Protein AF-A0A0Q8SSG9-F1 (afdb_monomer)

Nearest PDB structures (foldseek):
  4jhn-assembly4_D  TM=9.658E-01  e=1.147E-07  Homo sapiens
  4jhn-assembly2_B  TM=9.611E-01  e=9.663E-08  Homo sapiens
  4jhp-assembly1_C  TM=9.212E-01  e=7.686E-08  Homo sapiens
  4jhn-assembly3_C  TM=9.406E-01  e=1.287E-07  Homo sapiens
  4d4q-assembly2_B  TM=7.889E-01  e=2.524E-06  Saccharomyces cerevisiae

pLDDT: mean 83.19, std 12.91, range [42.53, 94.19]

Structure (mmCIF, N/CA/C/O backbone):
data_AF-A0A0Q8SSG9-F1
#
_entry.id   AF-A0A0Q8SSG9-F1
#
loop_
_atom_site.group_PDB
_atom_site.id
_atom_site.type_symbol
_atom_site.label_atom_id
_atom_site.label_alt_id
_atom_site.label_comp_id
_atom_site.label_asym_id
_atom_site.label_entity_id
_atom_site.label_seq_id
_atom_site.pdbx_PDB_ins_code
_atom_site.Cartn_x
_atom_site.Cartn_y
_atom_site.Cartn_z
_atom_site.occupancy
_atom_site.B_iso_or_equiv
_atom_site.auth_seq_id
_atom_site.auth_comp_id
_atom_site.auth_asym_id
_atom_site.auth_atom_id
_atom_site.pdbx_PDB_model_num
ATOM 1 N N . MET A 1 1 ? 4.510 -22.387 7.461 1.00 45.62 1 MET A N 1
ATOM 2 C CA . MET A 1 1 ? 4.507 -21.679 6.162 1.00 45.62 1 MET A CA 1
ATOM 3 C C . MET A 1 1 ? 3.621 -20.449 6.305 1.00 45.62 1 MET A C 1
ATOM 5 O O . MET A 1 1 ? 2.540 -20.605 6.862 1.00 45.62 1 MET A O 1
ATOM 9 N N . PRO A 1 2 ? 4.036 -19.237 5.901 1.00 49.56 2 PRO A N 1
ATOM 10 C CA . PRO A 1 2 ? 3.125 -18.098 5.891 1.00 49.56 2 PRO A CA 1
ATOM 11 C C . PRO A 1 2 ? 2.071 -18.322 4.802 1.00 49.56 2 PRO A C 1
ATOM 13 O O . PRO A 1 2 ? 2.394 -18.361 3.618 1.00 49.56 2 PRO A O 1
ATOM 16 N N . HIS A 1 3 ? 0.817 -18.515 5.200 1.00 59.28 3 HIS A N 1
ATOM 17 C CA . HIS A 1 3 ? -0.295 -18.622 4.262 1.00 59.28 3 HIS A CA 1
ATOM 18 C C . HIS A 1 3 ? -0.792 -17.211 3.929 1.00 59.28 3 HIS A C 1
ATOM 20 O O . HIS A 1 3 ? -1.174 -16.449 4.823 1.00 59.28 3 HIS A O 1
ATOM 26 N N . ALA A 1 4 ? -0.745 -16.847 2.645 1.00 60.25 4 ALA A N 1
ATOM 27 C CA . ALA A 1 4 ? -1.424 -15.658 2.150 1.00 60.25 4 ALA A CA 1
ATOM 28 C C . ALA A 1 4 ? -2.935 -15.900 2.226 1.00 60.25 4 ALA A C 1
ATOM 30 O O . ALA A 1 4 ? -3.435 -16.895 1.707 1.00 60.25 4 ALA A O 1
ATOM 31 N N . GLN A 1 5 ? -3.636 -15.006 2.907 1.00 79.44 5 GLN A N 1
ATOM 32 C CA . GLN A 1 5 ? -5.081 -15.036 3.074 1.00 79.44 5 GLN A CA 1
ATOM 33 C C . GLN A 1 5 ? -5.785 -14.307 1.926 1.00 79.44 5 GLN A C 1
ATOM 35 O O . GLN A 1 5 ? -6.829 -14.759 1.465 1.00 79.44 5 GLN A O 1
ATOM 40 N N . THR A 1 6 ? -5.182 -13.222 1.427 1.00 83.44 6 THR A N 1
ATOM 41 C CA . THR A 1 6 ? -5.749 -12.402 0.348 1.00 83.44 6 THR A CA 1
ATOM 42 C C . THR A 1 6 ? -4.652 -11.957 -0.611 1.00 83.44 6 THR A C 1
ATOM 44 O O . THR A 1 6 ? -3.578 -11.540 -0.177 1.00 83.44 6 THR A O 1
ATOM 47 N N . LEU A 1 7 ? -4.928 -12.011 -1.914 1.00 84.88 7 LEU A N 1
ATOM 48 C CA . LEU A 1 7 ? -4.046 -11.520 -2.974 1.00 84.88 7 LEU A CA 1
ATOM 49 C C . LEU A 1 7 ? -4.716 -10.357 -3.710 1.00 84.88 7 LEU A C 1
ATOM 51 O O . LEU A 1 7 ? -5.914 -10.401 -3.978 1.00 84.88 7 LEU A O 1
ATOM 55 N N . ALA A 1 8 ? -3.933 -9.343 -4.066 1.00 83.00 8 ALA A N 1
ATOM 56 C CA . ALA A 1 8 ? -4.360 -8.230 -4.905 1.00 83.00 8 ALA A CA 1
ATOM 57 C C . ALA A 1 8 ? -3.307 -7.983 -5.994 1.00 83.00 8 ALA A C 1
ATOM 59 O O . ALA A 1 8 ? -2.117 -7.909 -5.697 1.00 83.00 8 ALA A O 1
ATOM 60 N N . THR A 1 9 ? -3.724 -7.868 -7.254 1.00 85.00 9 THR A N 1
ATOM 61 C CA . THR A 1 9 ? -2.813 -7.723 -8.404 1.00 85.00 9 THR A CA 1
ATOM 62 C C . THR A 1 9 ? -3.069 -6.425 -9.155 1.00 85.00 9 THR A C 1
ATOM 64 O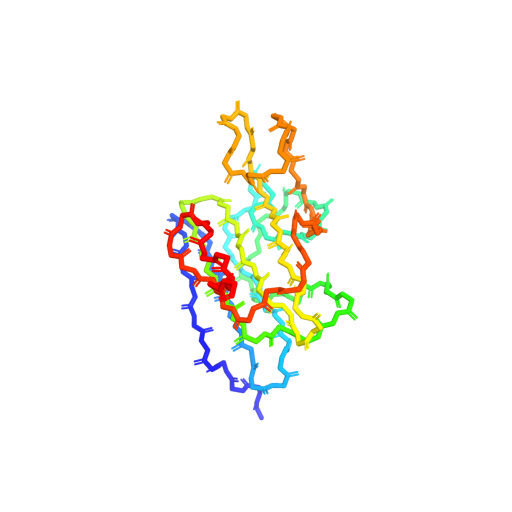 O . THR A 1 9 ? -4.212 -6.144 -9.517 1.00 85.00 9 THR A O 1
ATOM 67 N N . GLY A 1 10 ? -2.009 -5.661 -9.415 1.00 80.25 10 GLY A N 1
ATOM 68 C CA . GLY A 1 10 ? -2.029 -4.550 -10.363 1.00 80.25 10 GLY A CA 1
ATOM 69 C C . GLY A 1 10 ? -1.629 -4.990 -11.770 1.00 80.25 10 GLY A C 1
ATOM 70 O O . GLY A 1 10 ? -1.723 -6.166 -12.113 1.00 80.25 10 GLY A O 1
ATOM 71 N N . ALA A 1 11 ? -1.153 -4.058 -12.605 1.00 81.44 11 ALA A N 1
ATOM 72 C CA . ALA A 1 11 ? -0.768 -4.389 -13.985 1.00 81.44 11 ALA A CA 1
ATOM 73 C C . ALA A 1 11 ? 0.451 -5.312 -14.070 1.00 81.44 11 ALA A C 1
ATOM 75 O O . ALA A 1 11 ? 0.565 -6.112 -14.996 1.00 81.44 11 ALA A O 1
ATOM 76 N N . SER A 1 12 ? 1.413 -5.142 -13.168 1.00 84.62 12 SER A N 1
ATOM 77 C CA . SER A 1 12 ? 2.666 -5.907 -13.185 1.00 84.62 12 SER A CA 1
ATOM 78 C C . SER A 1 12 ? 3.253 -6.105 -11.786 1.00 84.62 12 SER A C 1
ATOM 80 O O . SER A 1 12 ? 4.398 -6.529 -11.661 1.00 84.62 12 SER A O 1
ATOM 82 N N . HIS A 1 13 ? 2.480 -5.815 -10.737 1.00 86.50 13 HIS A N 1
ATOM 83 C CA . HIS A 1 13 ? 2.845 -6.023 -9.338 1.00 86.50 13 HIS A CA 1
ATOM 84 C C . HIS A 1 13 ? 1.740 -6.781 -8.602 1.00 86.50 13 HIS A C 1
ATOM 86 O O . HIS A 1 13 ? 0.581 -6.780 -9.019 1.00 86.50 13 HIS A O 1
ATOM 92 N N . GLY A 1 14 ? 2.102 -7.436 -7.507 1.00 87.81 14 GLY A N 1
ATOM 93 C CA . GLY A 1 14 ? 1.180 -8.148 -6.634 1.00 87.81 14 GLY A CA 1
ATOM 94 C C . GLY A 1 14 ? 1.416 -7.789 -5.176 1.00 87.81 14 GLY A C 1
ATOM 95 O O . GLY A 1 14 ? 2.542 -7.486 -4.780 1.00 87.81 14 GLY A O 1
ATOM 96 N N . LEU A 1 15 ? 0.341 -7.826 -4.395 1.00 90.12 15 LEU A N 1
ATOM 97 C CA . LEU A 1 15 ? 0.316 -7.668 -2.948 1.00 90.12 15 LEU A CA 1
ATOM 98 C C . LEU A 1 15 ? -0.335 -8.908 -2.324 1.00 90.12 15 LEU A C 1
ATOM 100 O O . LEU A 1 15 ? -1.336 -9.407 -2.839 1.00 90.12 15 LEU A O 1
ATOM 104 N N . ALA A 1 16 ? 0.201 -9.396 -1.207 1.00 91.00 16 ALA A N 1
ATOM 105 C CA . ALA A 1 16 ? -0.359 -10.526 -0.465 1.00 91.00 16 ALA A CA 1
ATOM 106 C C . ALA A 1 16 ? -0.483 -10.208 1.019 1.00 91.00 16 ALA A C 1
ATOM 108 O O . ALA A 1 16 ? 0.524 -9.953 1.682 1.00 91.00 16 ALA A O 1
ATOM 109 N N . LEU A 1 17 ? -1.710 -10.266 1.533 1.00 91.81 17 LEU A N 1
ATOM 110 C CA . LEU A 1 17 ? -2.016 -10.195 2.956 1.00 91.81 17 LEU A CA 1
ATOM 111 C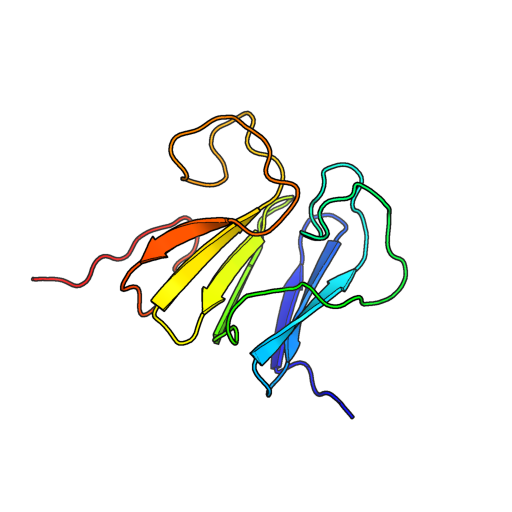 C . LEU A 1 17 ? -1.877 -11.582 3.563 1.00 9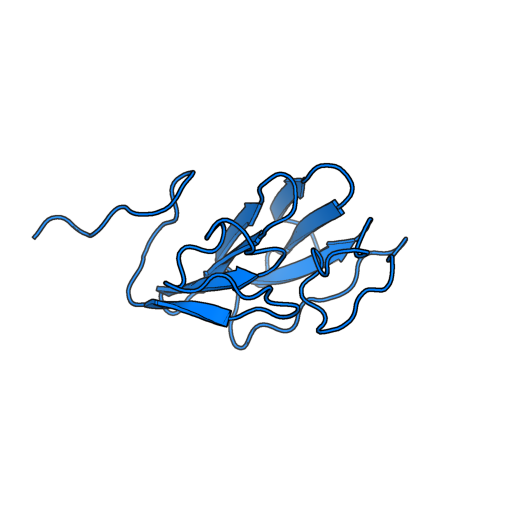1.81 17 LEU A C 1
ATOM 113 O O . LEU A 1 17 ? -2.528 -12.527 3.122 1.00 91.81 17 LEU A O 1
ATOM 117 N N . ARG A 1 18 ? -1.024 -11.707 4.570 1.00 92.25 18 ARG A N 1
ATOM 118 C CA . ARG A 1 18 ? -0.827 -12.928 5.349 1.00 92.25 18 ARG A CA 1
ATOM 119 C C . ARG A 1 18 ? -1.853 -13.011 6.476 1.00 92.25 18 ARG A C 1
ATOM 121 O O . ARG A 1 18 ? -2.299 -11.989 6.985 1.00 92.25 18 ARG A O 1
ATOM 128 N N . ALA A 1 19 ? -2.145 -14.230 6.924 1.00 88.62 19 ALA A N 1
ATOM 129 C CA . ALA A 1 19 ? -3.053 -14.470 8.053 1.00 88.62 19 ALA A CA 1
ATOM 130 C C . ALA A 1 19 ? -2.595 -13.822 9.381 1.00 88.62 19 ALA A C 1
ATOM 132 O O . ALA A 1 19 ? -3.408 -13.576 10.263 1.00 88.62 19 ALA A O 1
ATOM 133 N N . ASP A 1 20 ? -1.301 -13.523 9.528 1.00 89.56 20 ASP A N 1
ATOM 134 C CA . ASP A 1 20 ? -0.741 -12.796 10.677 1.00 89.56 20 ASP A CA 1
ATOM 135 C C . ASP A 1 20 ? -0.768 -11.264 10.503 1.00 89.56 20 ASP A C 1
ATOM 137 O O . ASP A 1 20 ? -0.103 -10.544 11.254 1.00 89.56 20 ASP A O 1
ATOM 141 N N . GLY A 1 21 ? -1.468 -10.769 9.477 1.00 90.88 21 GLY A N 1
ATOM 142 C CA . GLY A 1 21 ? -1.587 -9.357 9.117 1.00 90.88 21 GLY A CA 1
ATOM 143 C C . GLY A 1 21 ? -0.331 -8.741 8.494 1.00 90.88 21 GLY A C 1
ATOM 144 O O . GLY A 1 21 ? -0.273 -7.523 8.328 1.00 90.88 21 GLY A O 1
ATOM 145 N N . GLY A 1 22 ? 0.696 -9.544 8.191 1.00 92.69 22 GLY A N 1
ATOM 146 C CA . GLY A 1 22 ? 1.862 -9.104 7.426 1.00 92.69 22 GLY A CA 1
ATOM 147 C C . GLY A 1 22 ? 1.535 -8.906 5.944 1.00 92.69 22 GLY A C 1
ATOM 148 O O . GLY A 1 22 ? 0.682 -9.597 5.387 1.00 92.69 22 GLY A O 1
ATOM 149 N N . MET A 1 23 ? 2.238 -7.985 5.286 1.00 92.56 23 MET A N 1
ATOM 150 C CA . MET A 1 23 ? 2.021 -7.653 3.876 1.00 92.56 23 MET A CA 1
ATOM 151 C C . MET A 1 23 ? 3.263 -7.958 3.051 1.00 92.56 23 MET A C 1
ATOM 153 O O . MET A 1 23 ? 4.366 -7.571 3.420 1.00 92.56 23 MET A O 1
ATOM 157 N N . LEU A 1 24 ? 3.081 -8.637 1.922 1.00 91.62 24 LEU A N 1
ATOM 158 C CA . LEU A 1 24 ? 4.135 -8.891 0.944 1.00 91.62 24 LEU A CA 1
ATOM 159 C C . LEU A 1 24 ? 3.827 -8.174 -0.367 1.00 91.62 24 LEU A C 1
ATOM 161 O O . LEU A 1 24 ? 2.662 -8.061 -0.741 1.00 91.62 24 LEU A O 1
ATOM 165 N N . ALA A 1 25 ? 4.868 -7.759 -1.083 1.00 89.94 25 ALA A N 1
ATOM 166 C CA . ALA A 1 25 ? 4.786 -7.173 -2.412 1.00 89.94 25 ALA A CA 1
ATOM 167 C C . ALA A 1 25 ? 5.857 -7.750 -3.347 1.00 89.94 25 ALA A C 1
ATOM 169 O O . ALA A 1 25 ? 6.983 -8.022 -2.919 1.00 89.94 25 ALA A O 1
ATOM 170 N N . TRP A 1 26 ? 5.517 -7.937 -4.621 1.00 90.69 26 TRP A N 1
ATOM 171 C CA . TRP A 1 26 ? 6.437 -8.382 -5.676 1.00 90.69 26 TRP A CA 1
ATOM 172 C C . TRP A 1 26 ? 6.045 -7.805 -7.038 1.00 90.69 26 TRP A C 1
ATOM 174 O O . TRP A 1 26 ? 4.941 -7.296 -7.222 1.00 90.69 26 TRP A O 1
ATOM 184 N N . GLY A 1 27 ? 6.944 -7.934 -8.008 1.00 88.62 27 GLY A N 1
ATOM 185 C CA . GLY A 1 27 ? 6.766 -7.503 -9.388 1.00 88.62 27 GLY A CA 1
ATOM 186 C C . GLY A 1 27 ? 7.374 -6.131 -9.674 1.00 88.62 27 GLY A C 1
ATOM 187 O O . GLY A 1 27 ? 8.418 -5.762 -9.126 1.00 88.62 27 GLY A O 1
ATOM 188 N N . ASP A 1 28 ? 6.738 -5.409 -10.592 1.00 85.69 28 ASP A N 1
ATOM 189 C CA . ASP A 1 28 ? 7.162 -4.089 -11.043 1.00 85.69 28 ASP A CA 1
ATOM 190 C C . ASP A 1 28 ? 7.114 -3.067 -9.905 1.00 85.69 28 ASP A C 1
ATOM 192 O O . ASP A 1 28 ? 6.182 -3.021 -9.106 1.00 85.69 28 ASP A O 1
ATOM 196 N N . ASN A 1 29 ? 8.145 -2.236 -9.856 1.00 84.44 29 ASN A N 1
ATOM 197 C CA . ASN A 1 29 ? 8.297 -1.183 -8.865 1.00 84.44 29 ASN A CA 1
ATOM 198 C C . ASN A 1 29 ? 8.908 0.087 -9.471 1.00 84.44 29 ASN A C 1
ATOM 200 O O . ASN A 1 29 ? 9.413 0.944 -8.748 1.00 84.44 29 ASN A O 1
ATOM 204 N N . ARG A 1 30 ? 8.922 0.214 -10.804 1.00 84.00 30 ARG A N 1
ATOM 205 C CA . ARG A 1 30 ? 9.478 1.393 -11.492 1.00 84.00 30 ARG A CA 1
ATOM 206 C C . ARG A 1 30 ? 8.767 2.689 -11.101 1.00 84.00 30 ARG A C 1
ATOM 208 O O . ARG A 1 30 ? 9.340 3.757 -11.270 1.00 84.00 30 ARG A O 1
ATOM 215 N N . GLN A 1 31 ? 7.552 2.587 -10.563 1.00 81.56 31 GLN A N 1
ATOM 216 C CA . GLN A 1 31 ? 6.742 3.710 -10.095 1.00 81.56 31 GLN A CA 1
ATOM 217 C C . GLN A 1 31 ? 6.434 3.621 -8.590 1.00 81.56 31 GLN A C 1
ATOM 219 O O . GLN A 1 31 ? 5.436 4.154 -8.118 1.00 81.56 31 GLN A O 1
ATOM 224 N N . ALA A 1 32 ? 7.275 2.904 -7.840 1.00 82.50 32 ALA A N 1
ATOM 225 C CA . ALA A 1 32 ? 7.154 2.719 -6.396 1.00 82.50 32 ALA A CA 1
ATOM 226 C C . ALA A 1 32 ? 5.877 1.980 -5.933 1.00 82.50 32 ALA A C 1
ATOM 228 O O . ALA A 1 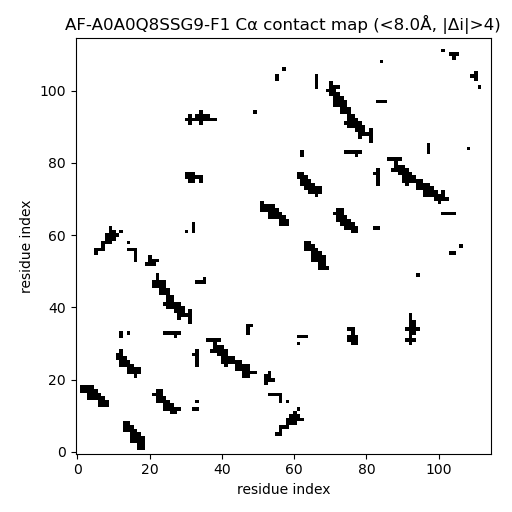32 ? 5.429 2.134 -4.795 1.00 82.50 32 ALA A O 1
ATOM 229 N N . GLN A 1 33 ? 5.311 1.128 -6.796 1.00 81.75 33 GLN A N 1
ATOM 230 C CA . GLN A 1 33 ? 4.088 0.362 -6.524 1.00 81.75 33 GLN A CA 1
ATOM 231 C C . GLN A 1 33 ? 4.210 -0.594 -5.320 1.00 81.75 33 GLN A C 1
ATOM 233 O O . GLN A 1 33 ? 3.203 -0.974 -4.723 1.00 81.75 33 GLN A O 1
ATOM 238 N N . LEU A 1 34 ? 5.432 -0.981 -4.931 1.00 83.44 34 LEU A N 1
ATOM 239 C CA . LEU A 1 34 ? 5.663 -1.931 -3.837 1.00 83.44 34 LEU A CA 1
ATOM 240 C C . LEU A 1 34 ? 5.721 -1.283 -2.445 1.00 83.44 34 LEU A C 1
ATOM 242 O O . LEU A 1 34 ? 5.793 -2.015 -1.463 1.00 83.44 34 LEU A O 1
ATOM 246 N N . GLY A 1 35 ? 5.724 0.051 -2.328 1.00 80.25 35 GLY A N 1
A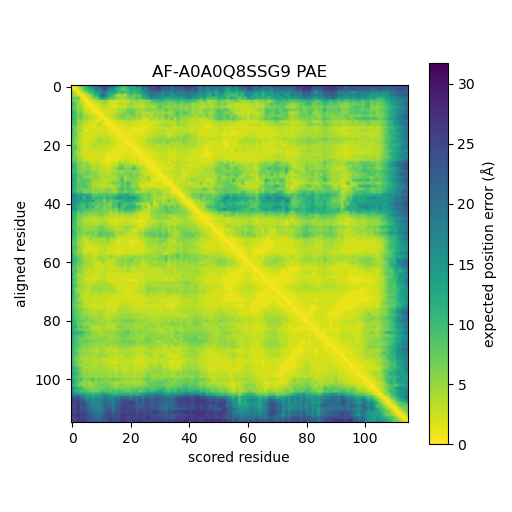TOM 247 C CA . GLY A 1 35 ? 5.660 0.726 -1.021 1.00 80.25 35 GLY A CA 1
ATOM 248 C C . GLY A 1 35 ? 6.917 0.569 -0.155 1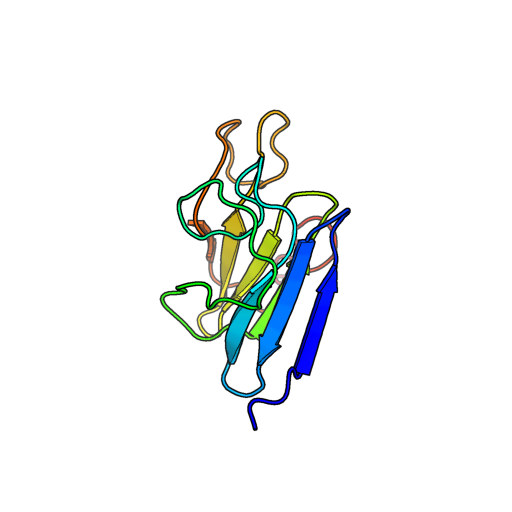.00 80.25 35 GLY A C 1
ATOM 249 O O . GLY A 1 35 ? 6.853 0.639 1.068 1.00 80.25 35 GLY A O 1
ATOM 250 N N . GLN A 1 36 ? 8.076 0.323 -0.768 1.00 82.94 36 GLN A N 1
ATOM 251 C CA . GLN A 1 36 ? 9.337 0.036 -0.063 1.00 82.94 36 GLN A CA 1
ATOM 252 C C . GLN A 1 36 ? 10.266 1.257 0.050 1.00 82.94 36 GLN A C 1
ATOM 254 O O . GLN A 1 36 ? 11.450 1.112 0.357 1.00 82.94 36 GLN A O 1
ATOM 259 N N . GLY A 1 37 ? 9.775 2.460 -0.265 1.00 79.69 37 GLY A N 1
ATOM 260 C CA . GLY A 1 37 ? 10.566 3.695 -0.281 1.00 79.69 37 GLY A CA 1
ATOM 261 C C . GLY A 1 37 ? 11.627 3.745 -1.389 1.00 79.69 37 GLY A C 1
ATOM 262 O O . GLY A 1 37 ? 12.521 4.586 -1.348 1.00 79.69 37 GLY A O 1
ATOM 263 N N . ARG A 1 38 ? 11.579 2.816 -2.353 1.00 77.56 38 ARG A N 1
ATOM 264 C CA . ARG A 1 38 ? 12.561 2.633 -3.434 1.00 77.56 38 ARG A CA 1
ATOM 265 C C . ARG A 1 38 ? 11.861 2.147 -4.700 1.00 77.56 38 ARG A C 1
ATOM 267 O O . ARG A 1 38 ? 10.856 1.449 -4.597 1.00 77.56 38 ARG A O 1
ATOM 274 N N . THR A 1 39 ? 12.434 2.433 -5.867 1.00 77.12 39 THR A N 1
ATOM 275 C CA . THR A 1 39 ? 11.917 2.046 -7.193 1.00 77.12 39 THR A CA 1
ATOM 276 C C . THR A 1 39 ? 12.726 0.905 -7.820 1.00 77.12 39 THR A C 1
ATOM 278 O O . THR A 1 39 ? 13.362 1.047 -8.861 1.00 77.12 39 THR A O 1
ATOM 281 N N . MET A 1 40 ? 12.750 -0.253 -7.159 1.00 75.88 40 MET A N 1
ATOM 282 C CA . MET A 1 40 ? 13.490 -1.436 -7.624 1.00 75.88 40 MET A CA 1
ATOM 283 C C . MET A 1 40 ? 12.551 -2.626 -7.796 1.00 75.88 40 MET A C 1
ATOM 285 O O . MET A 1 40 ? 11.841 -2.980 -6.853 1.00 75.88 40 MET A O 1
ATOM 289 N N . ILE A 1 41 ? 12.543 -3.214 -8.996 1.00 80.94 41 ILE A N 1
ATOM 290 C CA . ILE A 1 41 ? 11.751 -4.407 -9.334 1.00 80.94 41 ILE A CA 1
ATOM 291 C C . ILE A 1 41 ? 12.104 -5.533 -8.360 1.00 80.94 41 ILE A C 1
ATOM 293 O O . ILE A 1 41 ? 13.280 -5.754 -8.068 1.00 80.94 41 ILE A O 1
ATOM 297 N N . SER A 1 42 ? 11.097 -6.264 -7.884 1.00 80.50 42 SER A N 1
ATOM 298 C CA . SER A 1 42 ? 11.301 -7.390 -6.974 1.00 80.50 42 SER A CA 1
ATOM 299 C C . SER A 1 42 ? 10.730 -8.667 -7.574 1.00 80.50 42 SER A C 1
ATOM 301 O O . SER A 1 42 ? 9.521 -8.869 -7.574 1.00 80.50 42 SER A O 1
ATOM 303 N N . ALA A 1 43 ? 11.592 -9.554 -8.072 1.00 76.56 43 ALA A N 1
ATOM 304 C CA . ALA A 1 43 ? 11.161 -10.861 -8.578 1.00 76.56 43 ALA A CA 1
ATOM 305 C C . ALA A 1 43 ? 10.676 -11.806 -7.459 1.00 76.56 43 ALA A C 1
ATOM 307 O O . ALA A 1 43 ? 9.986 -12.784 -7.731 1.00 76.56 43 ALA A O 1
ATOM 308 N N . THR A 1 44 ? 11.015 -11.510 -6.202 1.00 81.31 44 THR A N 1
ATOM 309 C CA . THR A 1 44 ? 10.579 -12.256 -5.018 1.00 81.31 44 THR A CA 1
ATOM 310 C C . THR A 1 44 ? 9.669 -11.407 -4.134 1.00 81.31 44 THR A C 1
ATOM 312 O O . THR A 1 44 ? 9.740 -10.175 -4.137 1.00 81.31 44 THR A O 1
ATOM 315 N N . ALA A 1 45 ? 8.796 -12.069 -3.374 1.00 84.75 45 ALA A N 1
ATOM 316 C CA . ALA A 1 45 ? 7.928 -11.420 -2.399 1.00 84.75 45 ALA A CA 1
ATOM 317 C C . ALA A 1 45 ? 8.752 -10.813 -1.256 1.00 84.75 45 ALA A C 1
ATOM 319 O O . ALA A 1 45 ? 9.548 -11.503 -0.619 1.00 84.75 45 ALA A O 1
ATOM 320 N N . ARG A 1 46 ? 8.553 -9.520 -0.995 1.00 88.31 46 ARG A N 1
ATOM 321 C CA . ARG A 1 46 ? 9.233 -8.772 0.069 1.00 88.31 46 ARG A CA 1
ATOM 322 C C . ARG A 1 46 ? 8.223 -8.100 0.978 1.00 88.31 46 ARG A C 1
ATOM 324 O O . ARG A 1 46 ? 7.171 -7.667 0.520 1.00 88.31 46 ARG A O 1
ATOM 331 N N . GLU A 1 47 ? 8.557 -8.013 2.256 1.00 88.19 47 GLU A N 1
ATOM 332 C CA . GLU A 1 47 ? 7.672 -7.432 3.258 1.00 88.19 47 GLU A CA 1
ATOM 333 C C . GLU A 1 47 ? 7.521 -5.917 3.081 1.00 88.19 47 GLU A C 1
ATOM 335 O O . GLU A 1 47 ? 8.491 -5.206 2.805 1.00 88.19 47 GLU A O 1
ATOM 340 N N . ILE A 1 48 ? 6.286 -5.438 3.227 1.00 88.56 48 ILE A N 1
ATOM 341 C CA . ILE A 1 48 ? 5.968 -4.017 3.343 1.00 88.56 48 ILE A CA 1
ATOM 342 C C . ILE A 1 48 ? 5.930 -3.682 4.829 1.00 88.56 48 ILE A C 1
ATOM 344 O O . ILE A 1 48 ? 5.179 -4.292 5.591 1.00 88.56 48 ILE A O 1
ATOM 348 N N . ALA A 1 49 ? 6.712 -2.686 5.235 1.00 86.69 49 ALA A N 1
ATOM 349 C CA . ALA A 1 49 ? 6.670 -2.182 6.597 1.00 86.69 49 ALA A CA 1
ATOM 350 C C . ALA A 1 49 ? 5.401 -1.339 6.800 1.00 86.69 49 ALA A C 1
ATOM 352 O O . ALA A 1 49 ? 5.290 -0.235 6.268 1.00 86.69 49 ALA A O 1
ATOM 353 N N . LEU A 1 50 ? 4.458 -1.860 7.587 1.00 86.00 50 LEU A N 1
ATOM 354 C CA . LEU A 1 50 ? 3.317 -1.111 8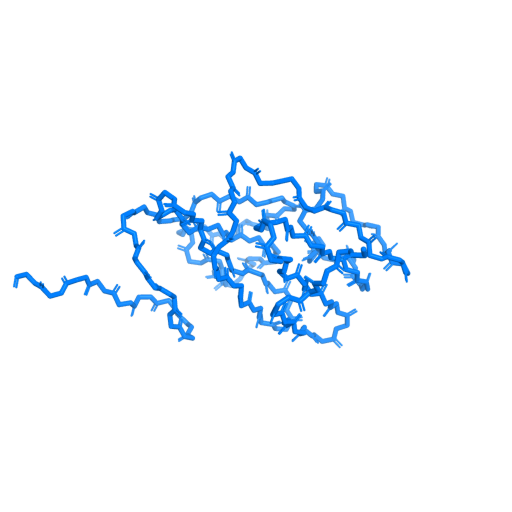.111 1.00 86.00 50 LEU A CA 1
ATOM 355 C C . LEU A 1 50 ? 3.438 -1.011 9.637 1.00 86.00 50 LEU A C 1
ATOM 357 O O . LEU A 1 50 ? 3.820 -1.996 10.273 1.00 86.00 50 LEU A O 1
ATOM 361 N N . PRO A 1 51 ? 3.083 0.132 10.252 1.00 83.94 51 PRO A N 1
ATOM 362 C CA . PRO A 1 51 ? 3.096 0.280 11.712 1.00 83.94 51 PRO A CA 1
ATOM 363 C C . PRO A 1 51 ? 2.123 -0.649 12.438 1.00 83.94 51 PRO A C 1
ATOM 365 O O . PRO A 1 51 ? 2.227 -0.833 13.649 1.00 83.94 51 PRO A O 1
ATOM 368 N N . ALA A 1 52 ? 1.180 -1.233 11.703 1.00 90.31 52 ALA A N 1
ATOM 369 C CA . ALA A 1 52 ? 0.208 -2.155 12.234 1.00 90.31 52 ALA A CA 1
ATOM 370 C C . ALA A 1 52 ? -0.199 -3.246 11.245 1.00 90.31 52 ALA A C 1
ATOM 372 O O . ALA A 1 52 ? 0.051 -3.168 10.042 1.00 90.31 52 ALA A O 1
ATOM 373 N N . LYS A 1 53 ? -0.848 -4.277 11.792 1.00 92.88 53 LYS A N 1
ATOM 374 C CA . LYS A 1 53 ? -1.341 -5.430 11.045 1.00 92.88 53 LYS A CA 1
ATOM 375 C C . LYS A 1 53 ? -2.460 -5.025 10.097 1.00 92.88 53 LYS A C 1
ATOM 377 O O . LYS A 1 53 ? -3.452 -4.435 10.518 1.00 92.88 53 LYS A O 1
ATOM 382 N N . ALA A 1 54 ? -2.287 -5.384 8.833 1.00 93.06 54 ALA A N 1
ATOM 383 C CA . ALA A 1 54 ? -3.294 -5.196 7.810 1.00 93.06 54 ALA A CA 1
ATOM 384 C C . ALA A 1 54 ? -4.451 -6.185 8.010 1.00 93.06 54 ALA A C 1
ATOM 386 O O . ALA A 1 54 ? -4.248 -7.330 8.415 1.00 93.06 54 ALA A O 1
ATOM 387 N N . THR A 1 55 ? -5.661 -5.735 7.707 1.00 92.81 55 THR A N 1
ATOM 388 C CA . THR A 1 55 ? -6.892 -6.537 7.738 1.00 92.81 55 THR A CA 1
ATOM 389 C C . THR A 1 55 ? -7.520 -6.645 6.354 1.00 92.81 55 THR A C 1
ATOM 391 O O . THR A 1 55 ? -8.208 -7.620 6.061 1.00 92.81 55 THR A O 1
ATOM 394 N N . MET A 1 56 ? -7.254 -5.676 5.470 1.00 90.56 56 MET A N 1
ATOM 395 C CA . MET A 1 56 ? -7.721 -5.680 4.085 1.00 90.56 56 MET A CA 1
ATOM 396 C C . MET A 1 56 ? -6.679 -5.060 3.158 1.00 90.56 56 MET A C 1
ATOM 398 O O . MET A 1 56 ? -6.004 -4.101 3.524 1.00 90.56 56 MET A O 1
ATOM 402 N N . VAL A 1 57 ? -6.602 -5.566 1.927 1.00 90.56 57 VAL A N 1
ATOM 403 C CA . VAL A 1 57 ? -5.752 -5.018 0.864 1.00 90.56 57 VAL A CA 1
ATOM 404 C C . VAL A 1 57 ? -6.538 -4.906 -0.438 1.00 90.56 57 VAL A C 1
ATOM 406 O O . VAL A 1 57 ? -7.295 -5.806 -0.803 1.00 90.56 57 VAL A O 1
ATOM 409 N N . ARG A 1 58 ? -6.346 -3.794 -1.146 1.00 88.00 58 ARG A N 1
ATOM 410 C CA . ARG A 1 58 ? -6.799 -3.553 -2.518 1.00 88.00 58 ARG A CA 1
ATOM 411 C C . ARG A 1 58 ? -5.667 -2.906 -3.313 1.00 88.00 58 ARG A C 1
ATOM 413 O O . ARG A 1 58 ? -4.751 -2.307 -2.755 1.00 88.00 58 ARG A O 1
ATOM 420 N N . THR A 1 59 ? -5.729 -3.013 -4.633 1.00 85.38 59 THR A N 1
ATOM 421 C CA . THR A 1 59 ? -4.769 -2.361 -5.528 1.00 85.38 59 THR A CA 1
ATOM 422 C C . THR A 1 59 ? -5.467 -1.934 -6.814 1.00 85.38 59 THR A C 1
ATOM 424 O O . THR A 1 59 ? -6.455 -2.548 -7.217 1.00 85.38 59 THR A O 1
ATOM 427 N N . SER A 1 60 ? -4.978 -0.859 -7.428 1.00 84.12 60 SER A N 1
ATOM 428 C CA . SER A 1 60 ? -5.341 -0.456 -8.787 1.00 84.12 60 SER A CA 1
ATOM 429 C C . SER A 1 60 ? -4.287 -0.966 -9.780 1.00 84.12 60 SER A C 1
ATOM 431 O O . SER A 1 60 ? -3.503 -1.864 -9.478 1.00 84.12 60 SER A O 1
ATOM 433 N N . ARG A 1 61 ? -4.212 -0.362 -10.973 1.00 83.19 61 ARG A N 1
ATOM 434 C CA . ARG A 1 61 ? -3.150 -0.652 -11.943 1.00 83.19 61 ARG A CA 1
ATOM 435 C C . ARG A 1 61 ? -1.749 -0.438 -11.356 1.00 83.19 61 ARG A C 1
ATOM 437 O O . ARG A 1 61 ? -0.840 -1.192 -11.701 1.00 83.19 61 ARG A O 1
ATOM 444 N N . THR A 1 62 ? -1.580 0.584 -10.516 1.00 83.81 62 THR A N 1
ATOM 445 C CA . THR A 1 62 ? -0.267 1.053 -10.035 1.00 83.81 62 THR A CA 1
ATOM 446 C C . THR A 1 62 ? -0.249 1.501 -8.573 1.00 83.81 62 THR A C 1
ATOM 448 O O . THR A 1 62 ? 0.832 1.714 -8.033 1.00 83.81 62 THR A O 1
ATOM 451 N N . THR A 1 63 ? -1.406 1.637 -7.923 1.00 88.25 63 THR A N 1
ATOM 452 C CA . THR A 1 63 ? -1.513 2.105 -6.531 1.00 88.25 63 THR A CA 1
ATOM 453 C C . THR A 1 63 ? -1.998 1.003 -5.605 1.00 88.25 63 THR A C 1
ATOM 455 O O . THR A 1 63 ? -2.599 0.016 -6.043 1.00 88.25 63 THR A O 1
ATOM 458 N N . ALA A 1 64 ? -1.754 1.170 -4.314 1.00 90.12 64 ALA A N 1
ATOM 459 C CA . ALA A 1 64 ? -2.161 0.238 -3.278 1.00 90.12 64 ALA A CA 1
ATOM 460 C C . ALA A 1 64 ? -2.987 0.941 -2.203 1.00 90.12 64 ALA A C 1
ATOM 462 O O . ALA A 1 64 ? -2.749 2.108 -1.906 1.00 90.12 64 ALA A O 1
ATOM 463 N N . LEU A 1 65 ? -3.929 0.203 -1.616 1.00 90.94 65 LEU A N 1
ATOM 464 C CA . LEU A 1 65 ? -4.776 0.657 -0.522 1.00 90.94 65 LEU A CA 1
ATOM 465 C C . LEU A 1 65 ? -4.884 -0.451 0.528 1.00 90.94 65 LEU A C 1
ATOM 467 O O . LEU A 1 65 ? -5.265 -1.579 0.207 1.00 90.94 65 LEU A O 1
ATOM 471 N N . VAL A 1 66 ? -4.570 -0.141 1.782 1.00 92.31 66 VAL A N 1
ATOM 472 C CA . VAL A 1 66 ? -4.587 -1.104 2.890 1.00 92.31 66 VAL A CA 1
ATOM 473 C C . VAL A 1 66 ? -5.350 -0.533 4.073 1.00 92.31 66 VAL A C 1
ATOM 475 O O . VAL A 1 66 ? -5.156 0.623 4.428 1.00 92.31 66 VAL A O 1
ATOM 478 N N . LEU A 1 67 ? -6.190 -1.352 4.702 1.00 92.94 67 LEU A N 1
ATOM 479 C CA . LEU A 1 67 ? -6.790 -1.058 6.002 1.00 92.94 67 LEU A CA 1
ATOM 480 C C . LEU A 1 67 ? -6.022 -1.819 7.084 1.00 92.94 67 LEU A C 1
ATOM 482 O O . LEU A 1 67 ? -5.785 -3.020 6.925 1.00 92.94 67 LEU A O 1
ATOM 486 N N . ASP A 1 68 ? -5.646 -1.142 8.166 1.00 94.06 68 ASP A N 1
ATOM 487 C CA . ASP A 1 68 ? -5.063 -1.781 9.348 1.00 94.06 68 ASP A CA 1
ATOM 488 C C . ASP A 1 68 ? -6.087 -2.052 10.462 1.00 94.06 68 ASP A C 1
ATOM 490 O O . ASP A 1 68 ? -7.233 -1.600 10.429 1.00 94.06 68 ASP A O 1
ATOM 494 N N . ALA A 1 69 ? -5.668 -2.828 11.462 1.00 91.19 69 ALA A N 1
ATOM 495 C CA . ALA A 1 69 ? -6.493 -3.223 12.602 1.00 91.19 69 ALA A CA 1
ATOM 496 C C . ALA A 1 69 ? -6.890 -2.059 13.535 1.00 91.19 69 ALA A C 1
ATOM 498 O O . ALA A 1 69 ? -7.763 -2.232 14.382 1.00 91.19 69 ALA A O 1
ATOM 499 N N . GLN A 1 70 ? -6.270 -0.885 13.402 1.00 93.88 70 GLN A N 1
ATOM 500 C CA . GLN A 1 70 ? -6.587 0.338 14.147 1.00 93.88 70 GLN A CA 1
ATOM 501 C C . GLN A 1 70 ? -7.527 1.250 13.348 1.00 93.88 70 GLN A C 1
ATOM 503 O O . GLN A 1 70 ? -7.871 2.341 13.806 1.00 93.88 70 GLN A O 1
ATOM 508 N N . GLY A 1 71 ? -7.952 0.817 12.159 1.00 92.56 71 GLY A N 1
ATOM 509 C CA . GLY A 1 71 ? -8.846 1.560 11.287 1.00 92.56 71 GLY A CA 1
ATOM 510 C C . GLY A 1 71 ? -8.160 2.677 10.502 1.00 92.56 71 GLY A C 1
ATOM 511 O O . GLY A 1 71 ? -8.841 3.602 10.049 1.00 92.56 71 GLY A O 1
ATOM 512 N N . ASN A 1 72 ? -6.834 2.639 10.342 1.00 94.19 72 ASN A N 1
ATOM 513 C CA . ASN A 1 72 ? -6.132 3.541 9.435 1.00 94.19 72 ASN A CA 1
ATOM 514 C C . ASN A 1 72 ? -6.122 2.970 8.018 1.00 94.19 72 ASN A C 1
ATOM 516 O O . ASN A 1 72 ? -5.859 1.784 7.801 1.00 94.19 72 ASN A O 1
ATOM 520 N N . VAL A 1 73 ? -6.356 3.848 7.047 1.00 92.56 73 VAL A N 1
ATOM 521 C CA . VAL A 1 73 ? -6.226 3.531 5.627 1.00 92.56 73 VAL A CA 1
ATOM 522 C C . VAL A 1 73 ? -4.897 4.069 5.128 1.00 92.56 73 VAL A C 1
ATOM 524 O O . VAL A 1 73 ? -4.638 5.269 5.224 1.00 92.56 73 VAL A O 1
ATOM 527 N N . TRP A 1 74 ? -4.079 3.177 4.584 1.00 93.81 74 TRP A N 1
ATOM 528 C CA . TRP A 1 74 ? -2.770 3.450 4.013 1.00 93.81 74 TRP A CA 1
ATOM 529 C C . TRP A 1 74 ? -2.846 3.416 2.494 1.00 93.81 74 TRP A C 1
ATOM 531 O O . TRP A 1 74 ? -3.446 2.500 1.932 1.00 93.81 74 TRP A O 1
ATOM 541 N N . SER A 1 75 ? -2.203 4.375 1.836 1.00 92.44 75 SER A N 1
ATOM 542 C CA . SER A 1 75 ? -2.135 4.462 0.379 1.00 92.44 75 SER A CA 1
ATOM 543 C C . SER A 1 75 ? -0.714 4.767 -0.079 1.00 92.44 75 SER A C 1
ATOM 545 O O . SER A 1 75 ? 0.025 5.474 0.614 1.00 92.44 75 SER A O 1
ATOM 547 N N . TRP A 1 76 ? -0.310 4.186 -1.210 1.00 92.81 76 TRP A N 1
ATOM 548 C CA . TRP A 1 76 ? 0.973 4.476 -1.854 1.00 92.81 76 TRP A CA 1
ATOM 549 C C . TRP A 1 76 ? 0.969 4.150 -3.354 1.00 92.81 76 TRP A C 1
ATOM 551 O O . TRP A 1 76 ? 0.080 3.459 -3.862 1.00 92.81 76 TRP A O 1
ATOM 561 N N . GLY A 1 77 ? 1.997 4.631 -4.055 1.00 91.31 77 GLY A N 1
ATOM 562 C CA . GLY A 1 77 ? 2.181 4.520 -5.500 1.00 91.31 77 GLY A CA 1
ATOM 563 C C . GLY A 1 77 ? 2.134 5.881 -6.209 1.00 91.31 77 GLY A C 1
ATOM 564 O O . GLY A 1 77 ? 2.288 6.921 -5.559 1.00 91.31 77 GLY A O 1
ATOM 565 N N . PRO A 1 78 ? 1.937 5.883 -7.540 1.00 89.88 78 PRO A N 1
ATOM 566 C CA . PRO A 1 78 ? 1.787 7.103 -8.331 1.00 89.88 78 PRO A CA 1
ATOM 567 C C . PRO A 1 78 ? 0.552 7.906 -7.931 1.00 89.88 78 PRO A C 1
ATOM 569 O O . PRO A 1 78 ? -0.483 7.315 -7.625 1.00 89.88 78 PRO A O 1
ATOM 572 N N . ASN A 1 79 ? 0.659 9.232 -7.972 1.00 92.62 79 ASN A N 1
ATOM 573 C CA . ASN A 1 79 ? -0.401 10.141 -7.539 1.00 92.62 79 ASN A CA 1
ATOM 574 C C . ASN A 1 79 ? -0.559 11.383 -8.431 1.00 92.62 79 ASN A C 1
ATOM 576 O O . ASN A 1 79 ? -1.206 12.346 -8.033 1.00 92.62 79 ASN A O 1
ATOM 580 N N . LEU A 1 80 ? 0.037 11.421 -9.625 1.00 88.19 80 LEU A N 1
ATOM 581 C CA . LEU A 1 80 ? 0.003 12.612 -10.489 1.00 88.19 80 LEU A CA 1
ATOM 582 C C . LEU A 1 80 ? -1.418 13.071 -10.872 1.00 88.19 80 LEU A C 1
ATOM 584 O O . LEU A 1 80 ? -1.594 14.200 -11.327 1.00 88.19 80 LEU A O 1
ATOM 588 N N . ARG A 1 81 ? -2.436 12.218 -10.713 1.00 86.31 81 ARG A N 1
ATOM 589 C CA . ARG A 1 81 ? -3.852 12.523 -10.970 1.00 86.31 81 ARG A CA 1
ATOM 590 C C . ARG A 1 81 ? -4.705 12.515 -9.697 1.00 86.31 81 ARG A C 1
ATOM 592 O O . ARG A 1 81 ? -5.926 12.595 -9.808 1.00 86.31 81 ARG A O 1
ATOM 599 N N . GLY A 1 82 ? -4.094 12.436 -8.514 1.00 87.50 82 GLY A N 1
ATOM 600 C CA . GLY A 1 82 ? -4.802 12.326 -7.236 1.00 87.50 82 GLY A CA 1
ATOM 601 C C . GLY A 1 82 ? -5.316 10.914 -6.937 1.00 87.50 82 GLY A C 1
ATOM 602 O O . GLY A 1 82 ? -6.296 10.756 -6.213 1.00 87.50 82 GLY A O 1
ATOM 603 N N . GLU A 1 83 ? -4.693 9.878 -7.505 1.00 87.94 83 GLU A N 1
ATOM 604 C CA . GLU A 1 83 ? -5.106 8.477 -7.363 1.00 87.94 83 GLU A CA 1
ATOM 605 C C . GLU A 1 83 ? -5.085 7.954 -5.919 1.00 87.94 83 GLU A C 1
ATOM 607 O O . GLU A 1 83 ? -5.714 6.933 -5.633 1.00 87.94 83 GLU A O 1
ATOM 612 N N . LEU A 1 84 ? -4.343 8.609 -5.022 1.00 87.88 84 LEU A N 1
ATOM 613 C CA . LEU A 1 84 ? -4.191 8.173 -3.636 1.00 87.88 84 LEU A CA 1
ATOM 614 C C . LEU A 1 84 ? -5.242 8.753 -2.686 1.00 87.88 84 LEU A C 1
ATOM 616 O O . LEU A 1 84 ? -5.261 8.330 -1.534 1.00 87.88 84 LEU A O 1
ATOM 620 N N . ASP A 1 85 ? -6.083 9.688 -3.145 1.00 84.94 85 ASP A N 1
ATOM 621 C CA . ASP A 1 85 ? -7.109 10.369 -2.334 1.00 84.94 85 ASP A CA 1
ATOM 622 C C . ASP A 1 85 ? -6.542 10.995 -1.036 1.00 84.94 85 ASP A C 1
ATOM 624 O O . ASP A 1 85 ? -7.191 11.054 0.006 1.00 84.94 85 ASP A O 1
ATOM 628 N N . ASP A 1 86 ? -5.287 11.461 -1.095 1.00 82.88 86 ASP A N 1
ATOM 629 C CA . ASP A 1 86 ? -4.570 12.104 0.018 1.00 82.88 86 ASP A CA 1
ATOM 630 C C . ASP A 1 86 ? -4.616 13.643 -0.046 1.00 82.88 86 ASP A C 1
ATOM 632 O O . ASP A 1 86 ? -3.951 14.329 0.732 1.00 82.88 86 ASP A O 1
ATOM 636 N N . GLY A 1 87 ? -5.386 14.189 -0.993 1.00 87.56 87 GLY A N 1
ATOM 637 C CA . GLY A 1 87 ? -5.484 15.624 -1.261 1.00 87.56 87 GLY A CA 1
ATOM 638 C C . GLY A 1 87 ? -4.265 16.223 -1.971 1.00 87.56 87 GLY A C 1
ATOM 639 O O . GLY A 1 87 ? -4.178 17.444 -2.090 1.00 87.56 87 GLY A O 1
ATOM 640 N N . THR A 1 88 ? -3.323 15.401 -2.439 1.00 89.50 88 THR A N 1
ATOM 641 C CA . THR A 1 88 ? -2.117 15.850 -3.145 1.00 89.50 88 THR A CA 1
ATOM 642 C C . THR A 1 88 ? -2.008 15.224 -4.535 1.00 89.50 88 THR A C 1
ATOM 644 O O . THR A 1 88 ? -2.793 14.355 -4.903 1.00 89.50 88 THR A O 1
ATOM 647 N N . GLN A 1 89 ? -1.026 15.685 -5.316 1.00 92.81 89 GLN A N 1
ATOM 648 C CA . GLN A 1 89 ? -0.628 15.070 -6.589 1.00 92.81 89 GLN A CA 1
ATOM 649 C C . GLN A 1 89 ? 0.808 14.522 -6.541 1.00 92.81 89 GLN A C 1
ATOM 651 O O . GLN A 1 89 ? 1.502 14.442 -7.552 1.00 92.81 89 GLN A O 1
ATOM 656 N N . ALA A 1 90 ? 1.294 14.218 -5.335 1.00 91.12 90 ALA A N 1
ATOM 657 C CA . ALA A 1 90 ? 2.662 13.775 -5.107 1.00 91.12 90 ALA A CA 1
ATOM 658 C C . ALA A 1 90 ? 2.712 12.258 -4.932 1.00 91.12 90 ALA A C 1
ATOM 660 O O . ALA A 1 90 ? 2.004 11.709 -4.082 1.00 91.12 90 ALA A O 1
ATOM 661 N N . ASP A 1 91 ? 3.553 11.593 -5.726 1.00 89.88 91 ASP A N 1
ATOM 662 C CA . ASP A 1 91 ? 3.793 10.155 -5.619 1.00 89.88 91 ASP A CA 1
ATOM 663 C C . ASP A 1 91 ? 4.238 9.781 -4.201 1.00 89.88 91 ASP A C 1
ATOM 665 O O . ASP A 1 91 ? 5.008 10.493 -3.546 1.00 89.88 91 ASP A O 1
ATOM 669 N N . ARG A 1 92 ? 3.787 8.619 -3.731 1.00 92.56 92 ARG A N 1
ATOM 670 C CA . ARG A 1 92 ? 4.118 8.104 -2.401 1.00 92.56 92 ARG A CA 1
ATOM 671 C C . ARG A 1 92 ? 4.884 6.800 -2.552 1.00 92.56 92 ARG A C 1
ATOM 673 O O . ARG A 1 92 ? 4.277 5.769 -2.828 1.00 92.56 92 ARG A O 1
ATOM 680 N N . PRO A 1 93 ? 6.214 6.795 -2.368 1.00 90.12 93 PRO A N 1
ATOM 681 C CA . PRO A 1 93 ? 6.998 5.580 -2.549 1.00 90.12 93 PRO A CA 1
ATOM 682 C C . PRO A 1 93 ? 6.906 4.606 -1.366 1.00 90.12 93 PRO A C 1
ATOM 684 O O . PRO A 1 93 ? 7.443 3.500 -1.435 1.00 90.12 93 PRO A O 1
ATOM 687 N N . ALA A 1 94 ? 6.254 5.013 -0.278 1.00 91.50 94 ALA A N 1
ATOM 688 C CA . ALA A 1 94 ? 6.016 4.227 0.923 1.00 91.50 94 ALA A CA 1
ATOM 689 C C . ALA A 1 94 ? 4.585 4.474 1.437 1.00 91.50 94 ALA A C 1
ATOM 691 O O . ALA A 1 94 ? 4.021 5.530 1.131 1.00 91.50 94 ALA A O 1
ATOM 692 N N . PRO A 1 95 ? 4.006 3.535 2.211 1.00 92.81 95 PRO A N 1
ATOM 693 C CA . PRO A 1 95 ? 2.688 3.687 2.809 1.00 92.81 95 PRO A CA 1
ATOM 694 C C . PRO A 1 95 ? 2.537 4.993 3.586 1.00 92.81 95 PRO A C 1
ATOM 696 O O . PRO A 1 95 ? 3.342 5.307 4.464 1.00 92.81 95 PRO A O 1
ATOM 699 N N . GLN A 1 96 ? 1.451 5.709 3.314 1.00 93.38 96 GLN A N 1
ATOM 700 C CA . GLN A 1 96 ? 1.039 6.876 4.081 1.00 93.38 96 GLN A CA 1
ATOM 701 C C . GLN A 1 96 ? -0.421 6.751 4.502 1.00 93.38 96 GLN A C 1
ATOM 703 O O . GLN A 1 96 ? -1.265 6.337 3.711 1.00 93.38 96 GLN A O 1
ATOM 708 N N . VAL A 1 97 ? -0.724 7.153 5.738 1.00 93.69 97 VAL A N 1
ATOM 709 C CA . VAL A 1 97 ? -2.106 7.238 6.220 1.00 93.69 97 VAL A CA 1
ATOM 710 C C . VAL A 1 97 ? -2.851 8.347 5.484 1.00 93.69 97 VAL A C 1
ATOM 712 O O . VAL A 1 97 ? -2.422 9.500 5.518 1.00 93.69 97 VAL A O 1
ATOM 715 N N . ILE A 1 98 ? -3.990 7.999 4.891 1.00 91.50 98 ILE A N 1
ATOM 716 C CA . ILE A 1 98 ? -4.899 8.936 4.217 1.00 91.50 98 ILE A CA 1
ATOM 717 C C . ILE A 1 98 ? -6.233 9.104 4.963 1.00 91.50 98 ILE A C 1
ATOM 719 O O . ILE A 1 98 ? -6.822 10.179 4.933 1.00 91.50 98 ILE A O 1
ATOM 723 N N . PHE A 1 99 ? -6.677 8.089 5.717 1.00 91.19 99 PHE A N 1
ATOM 724 C CA . PHE A 1 99 ? -7.884 8.151 6.554 1.00 91.19 99 PHE A CA 1
ATOM 725 C C . PHE A 1 99 ? -7.701 7.403 7.879 1.00 91.19 99 PHE A C 1
ATOM 727 O O . PHE A 1 99 ? -6.834 6.537 7.998 1.00 91.19 99 PHE A O 1
ATOM 734 N N . ARG A 1 100 ? -8.543 7.723 8.870 1.00 92.00 100 ARG A N 1
ATOM 735 C CA . ARG A 1 100 ? -8.593 7.078 10.194 1.00 92.00 100 ARG A CA 1
ATOM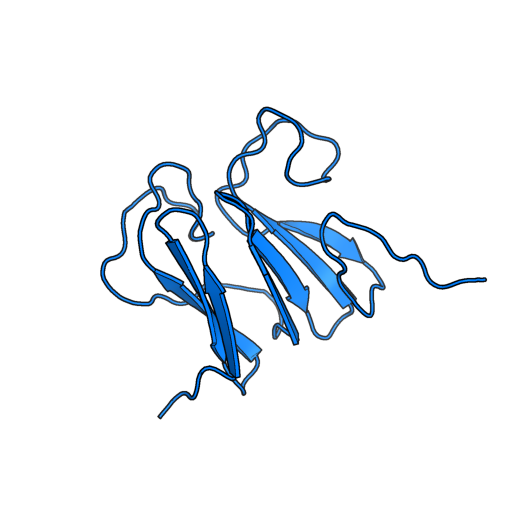 736 C C . ARG A 1 100 ? -10.033 6.748 10.586 1.00 92.00 100 ARG A C 1
ATOM 738 O O . ARG A 1 100 ? -10.953 7.425 10.130 1.00 92.00 100 ARG A O 1
ATOM 745 N N . GLY A 1 101 ? -10.208 5.756 11.460 1.00 91.44 101 GLY A N 1
ATOM 746 C CA . GLY A 1 101 ? -11.515 5.349 11.989 1.00 91.44 101 GLY A CA 1
ATOM 747 C C . GLY A 1 101 ? -12.376 4.557 11.001 1.00 91.44 101 GLY A C 1
ATOM 748 O O . GLY A 1 101 ? -13.598 4.572 11.111 1.00 91.44 101 GLY A O 1
ATOM 749 N N . MET A 1 102 ? -11.757 3.899 10.020 1.00 88.12 102 MET A N 1
ATOM 750 C CA . MET A 1 102 ? -12.454 3.106 9.006 1.00 88.12 102 MET A CA 1
ATOM 751 C C . MET A 1 102 ? -12.574 1.645 9.443 1.00 88.12 102 MET A C 1
ATOM 753 O O . MET A 1 102 ? -11.670 1.104 10.071 1.00 88.12 102 MET A O 1
ATOM 757 N N . THR A 1 103 ? -13.674 0.986 9.078 1.00 86.00 103 THR A N 1
ATOM 758 C CA . THR A 1 103 ? -13.885 -0.453 9.337 1.00 86.00 103 THR A CA 1
ATOM 759 C C . THR A 1 103 ? -13.861 -1.298 8.066 1.00 86.00 103 THR A C 1
ATOM 761 O O . THR A 1 103 ? -13.791 -2.521 8.143 1.00 86.00 103 THR A O 1
ATOM 764 N N . HIS A 1 104 ? -13.901 -0.662 6.895 1.00 81.25 104 HIS A N 1
ATOM 765 C CA . HIS A 1 104 ? -13.888 -1.320 5.596 1.00 81.25 104 HIS A CA 1
ATOM 766 C C . HIS A 1 104 ? -13.368 -0.373 4.507 1.00 81.25 104 HIS A C 1
ATOM 768 O O . HIS A 1 104 ? -13.428 0.849 4.632 1.00 81.25 104 HIS A O 1
ATOM 774 N N . ILE A 1 105 ? -12.861 -0.958 3.418 1.00 75.94 105 ILE A N 1
ATOM 775 C CA . ILE A 1 105 ? -12.510 -0.250 2.181 1.00 75.94 105 ILE A CA 1
ATOM 776 C C . ILE A 1 105 ? -13.329 -0.822 1.014 1.00 75.94 105 ILE A C 1
ATOM 778 O O . ILE A 1 105 ? -13.249 -2.019 0.708 1.00 75.94 105 ILE A O 1
ATOM 782 N N . VAL A 1 106 ? -14.106 0.027 0.340 1.00 68.88 106 VAL A N 1
ATOM 783 C CA . VAL A 1 106 ? -14.796 -0.285 -0.925 1.00 68.88 106 VAL A CA 1
ATOM 784 C C . VAL A 1 106 ? -13.966 0.209 -2.112 1.00 68.88 106 VAL A C 1
ATOM 786 O O . VAL A 1 106 ? -13.115 1.088 -1.957 1.00 68.88 106 VAL A O 1
ATOM 789 N N . ASN A 1 107 ? -14.146 -0.400 -3.290 1.00 55.72 107 ASN A N 1
ATOM 790 C CA 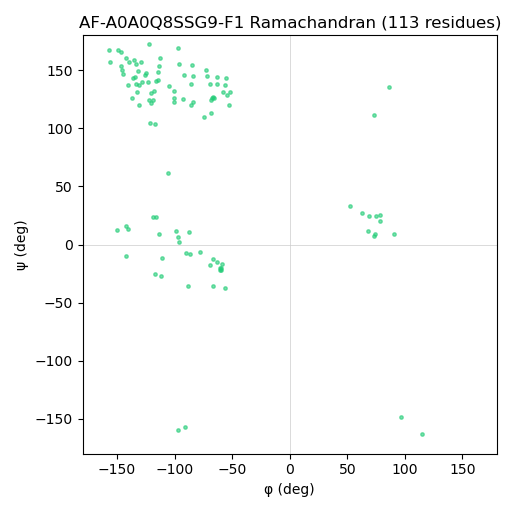. ASN A 1 107 ? -13.427 0.010 -4.502 1.00 55.72 107 ASN A CA 1
ATOM 791 C C . ASN A 1 107 ? -13.612 1.519 -4.733 1.00 55.72 107 ASN A C 1
ATOM 793 O O . ASN A 1 107 ? -14.737 1.967 -4.912 1.00 55.72 107 ASN A O 1
ATOM 797 N N . GLY A 1 108 ? -12.512 2.278 -4.748 1.00 53.81 108 GLY A N 1
ATOM 798 C CA . GLY A 1 108 ? -12.528 3.706 -5.084 1.00 53.81 108 GLY A CA 1
ATOM 799 C C . GLY A 1 108 ? -12.725 4.688 -3.926 1.00 53.81 108 GLY A C 1
ATOM 800 O O . GLY A 1 108 ? -12.854 5.873 -4.195 1.00 53.81 108 GLY A O 1
ATOM 801 N N . GLY A 1 109 ? -12.681 4.240 -2.668 1.00 48.62 109 GLY A N 1
ATOM 802 C CA . GLY A 1 109 ? -12.665 5.145 -1.517 1.00 48.62 109 GLY A CA 1
ATOM 803 C C . GLY A 1 109 ? -14.057 5.581 -1.048 1.00 48.62 109 GLY A C 1
ATOM 804 O O . GLY A 1 109 ? -14.918 5.968 -1.827 1.00 48.62 109 GLY A O 1
ATOM 805 N N . ARG A 1 110 ? -14.219 5.535 0.279 1.00 44.44 110 ARG A N 1
ATOM 806 C CA . ARG A 1 110 ? -15.388 5.883 1.106 1.00 44.44 110 ARG A CA 1
ATOM 807 C C . ARG A 1 110 ? -16.582 4.932 1.092 1.00 44.44 110 ARG A C 1
ATOM 809 O O . ARG A 1 110 ? -17.440 4.980 0.225 1.00 44.44 110 ARG A O 1
ATOM 816 N N . GLU A 1 111 ? -16.755 4.304 2.246 1.00 45.19 111 GLU A N 1
ATOM 817 C CA . GLU A 1 111 ? -18.016 4.416 2.973 1.00 45.19 111 GLU A CA 1
ATOM 818 C C . GLU A 1 111 ? -17.693 5.063 4.331 1.00 45.19 111 GLU A C 1
ATOM 820 O O . GLU A 1 111 ? -16.777 4.640 5.038 1.00 45.19 111 GLU A O 1
ATOM 825 N N . ARG A 1 112 ? -18.357 6.181 4.651 1.00 47.84 112 ARG A N 1
ATOM 826 C CA . ARG A 1 112 ? -18.348 6.726 6.017 1.00 47.84 112 ARG A CA 1
ATOM 827 C C . ARG A 1 112 ? -19.431 5.985 6.802 1.00 47.84 112 ARG A C 1
ATOM 829 O O . ARG A 1 112 ? -20.475 5.719 6.209 1.00 47.84 112 ARG A O 1
ATOM 836 N N . PRO A 1 113 ? -19.242 5.705 8.104 1.00 42.53 113 PRO A N 1
ATOM 837 C CA . PRO A 1 113 ? -20.327 5.184 8.925 1.00 42.53 113 PRO A CA 1
ATOM 838 C C . PRO A 1 113 ? -21.521 6.139 8.828 1.00 42.53 113 PRO A C 1
ATOM 840 O O . PRO A 1 113 ? -21.355 7.352 8.990 1.00 42.53 113 PRO A O 1
ATOM 843 N N . SER A 1 114 ? -22.699 5.605 8.512 1.00 47.91 114 SER A N 1
ATOM 844 C CA . SER A 1 114 ? -23.954 6.336 8.663 1.00 47.91 114 SER A CA 1
ATOM 845 C C . SER A 1 114 ? -24.098 6.754 10.126 1.00 47.91 114 SER A C 1
ATOM 847 O O . SER A 1 114 ? -23.847 5.942 11.020 1.00 47.91 114 SER A O 1
ATOM 849 N N . SER A 1 115 ? -24.422 8.034 10.318 1.00 49.16 115 SER A N 1
ATOM 850 C CA . SER A 1 115 ? -24.582 8.694 11.615 1.00 49.16 115 SER A CA 1
ATOM 851 C C . SER A 1 115 ? -25.645 8.060 12.505 1.00 49.16 115 SER A C 1
ATOM 853 O O . SER A 1 115 ? -26.538 7.368 11.969 1.00 49.16 115 SER A O 1
#

Sequence (115 aa):
MPHAQTLATGASHGLALRADGGMLAWGDNRQAQLGQGRTMISATAREIALPAKATMVRTSRTTALVLDAQGNVWSWGPNLRGELDDGTQADRPAPQVIFRGMTHIVNGGRERPSS

Radius of gyration: 13.18 Å; Cα contacts (8 Å, |Δi|>4): 290; chains: 1; bounding box: 38×38×28 Å

Solvent-accessible surface area (backbone atoms only — not comparable to full-atom values): 6365 Å² total; per-residue (Å²): 131,92,53,68,71,45,77,31,62,36,76,56,28,40,38,33,37,28,76,84,19,47,38,31,24,27,33,51,8,83,60,11,42,50,27,68,68,49,62,61,66,29,98,53,78,39,77,40,86,59,102,56,42,41,76,46,74,46,48,44,67,51,32,36,39,34,33,29,79,81,14,36,31,30,27,24,6,57,10,80,84,36,74,56,68,64,88,50,54,64,62,28,35,33,68,38,80,58,48,71,80,44,92,68,86,52,96,87,67,79,70,73,83,82,129

Foldseek 3Di:
DFDFPDKEDAQFKIWTQTPQLWIWIAGFQCQLLGQQLDGDHHNDIDTADDPARWDDWYQYNFKIWTAGPQGWIWIFTQQCPPQRVQPDRDHRNHIDTRDGDHPDADPPDDDDPDD

Secondary structure (DSSP, 8-state):
---EEEEEE-SSEEEEEETTS-EEEEE--TTSTT-SSS---EEEEEEE--SS-EEEEEE-SS-EEEEETTS-EEEEE--TTSTT-SSS---EEEEEEEE-S-S---TTS--PPP-

Mean predicted aligned error: 6.63 Å